Protein AF-A0A2G2IPG3-F1 (afdb_monomer_lite)

Secondary structure (DSSP, 8-state):
-PPP-HHHHHHHHHHHHHHHHHHHHHHHGGGS-S-HHHHHHHHHHHHHHHIIIIIHHHHHHHHHS--

Foldseek 3Di:
DPPQDVVQLVVQLVVVLVVLLVVQLVVCVVVFDPDVVRSVVVSCVVSVCCCVPPVNVVSVCVRPPDD

Sequence (67 aa):
MTPPNKHLIALINYFTLIPLVYFIPQWLNPYLPANPLLQVCIVVAIIVPIISYVVMPIAMTRLTKPK

pLDDT: mean 83.6, std 11.72, range [45.69, 94.12]

Structure (mmCIF, N/CA/C/O backbone):
data_AF-A0A2G2IPG3-F1
#
_entry.id   AF-A0A2G2IPG3-F1
#
loop_
_atom_site.group_PDB
_atom_site.id
_atom_site.type_symbol
_atom_site.label_atom_id
_atom_site.label_alt_id
_atom_site.label_comp_id
_atom_site.label_asym_id
_atom_site.label_entity_id
_atom_site.label_seq_id
_atom_site.pdbx_PDB_ins_code
_atom_site.Cartn_x
_atom_site.Cartn_y
_atom_site.Cartn_z
_atom_site.occupancy
_atom_site.B_iso_or_equiv
_atom_site.auth_seq_id
_atom_site.auth_comp_id
_atom_site.auth_asym_id
_atom_site.auth_atom_id
_atom_site.pdbx_PDB_model_num
ATOM 1 N N . MET A 1 1 ? -11.095 5.286 29.545 1.00 45.69 1 MET A N 1
ATOM 2 C CA . MET A 1 1 ? -11.107 5.161 28.072 1.00 45.69 1 MET A CA 1
ATOM 3 C C . MET A 1 1 ? -10.851 3.701 27.755 1.00 45.69 1 MET A C 1
ATOM 5 O O . MET A 1 1 ? -9.748 3.235 28.007 1.00 45.69 1 MET A O 1
ATOM 9 N N . THR A 1 2 ? -11.865 2.942 27.339 1.00 52.62 2 THR A N 1
ATOM 10 C CA . THR A 1 2 ? -11.640 1.575 26.855 1.00 52.62 2 THR A CA 1
ATOM 11 C C . THR A 1 2 ? -10.743 1.667 25.621 1.00 52.62 2 THR A C 1
ATOM 13 O O . THR A 1 2 ? -11.065 2.430 24.706 1.00 52.62 2 THR A O 1
ATOM 16 N N . PRO A 1 3 ? -9.587 0.986 25.597 1.00 59.84 3 PRO A N 1
ATOM 17 C CA . PRO A 1 3 ? -8.734 1.008 24.422 1.00 59.84 3 PRO A CA 1
ATOM 18 C C . PRO A 1 3 ? -9.548 0.483 23.232 1.00 59.84 3 PRO A C 1
ATOM 20 O O . PRO A 1 3 ? -10.264 -0.513 23.380 1.00 59.84 3 PRO A O 1
ATOM 23 N N . PRO A 1 4 ? -9.492 1.142 22.063 1.00 64.62 4 PRO A N 1
ATOM 24 C CA . PRO A 1 4 ? -10.169 0.632 20.883 1.00 64.62 4 PRO A CA 1
ATOM 25 C C . PRO A 1 4 ? -9.652 -0.783 20.595 1.00 64.62 4 PRO A C 1
ATOM 27 O O . PRO A 1 4 ? -8.451 -1.044 20.699 1.00 64.62 4 PRO A O 1
ATOM 30 N N . ASN A 1 5 ? -10.561 -1.712 20.283 1.00 78.69 5 ASN A N 1
ATOM 31 C CA . ASN A 1 5 ? -10.226 -3.123 20.084 1.00 78.69 5 ASN A CA 1
ATOM 32 C C . ASN A 1 5 ? -9.148 -3.266 18.997 1.00 78.69 5 ASN A C 1
ATOM 34 O O . ASN A 1 5 ? -9.433 -3.163 17.802 1.00 78.69 5 ASN A O 1
ATOM 38 N N . LYS A 1 6 ? -7.903 -3.532 19.411 1.00 77.44 6 LYS A N 1
ATOM 39 C CA . LYS A 1 6 ? -6.725 -3.622 18.530 1.00 77.44 6 LYS A CA 1
ATOM 40 C C . LYS A 1 6 ? -6.911 -4.653 17.411 1.00 77.44 6 LYS A C 1
ATOM 42 O O . LYS A 1 6 ? -6.429 -4.445 16.302 1.00 77.44 6 LYS A O 1
ATOM 4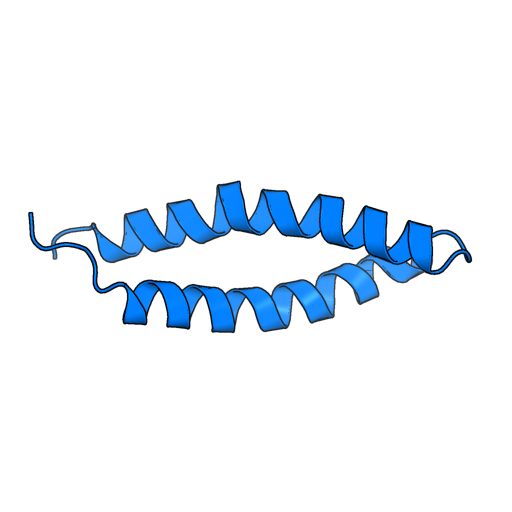7 N N . HIS A 1 7 ? -7.667 -5.718 17.679 1.00 81.88 7 HIS A N 1
ATOM 48 C CA . HIS A 1 7 ? -8.034 -6.733 16.688 1.00 81.88 7 HIS A CA 1
ATOM 49 C C . HIS A 1 7 ? -8.952 -6.192 15.582 1.00 81.88 7 HIS A C 1
ATOM 51 O O . HIS A 1 7 ? -8.758 -6.524 14.418 1.00 81.88 7 HIS A O 1
ATOM 57 N N . LEU A 1 8 ? -9.906 -5.318 15.920 1.00 81.69 8 LEU A N 1
ATOM 58 C CA . LEU A 1 8 ? -10.806 -4.681 14.951 1.00 81.69 8 LEU A CA 1
ATOM 59 C C . LEU A 1 8 ? -10.046 -3.701 14.051 1.00 81.69 8 LEU A C 1
ATOM 61 O O . LEU A 1 8 ? -10.235 -3.710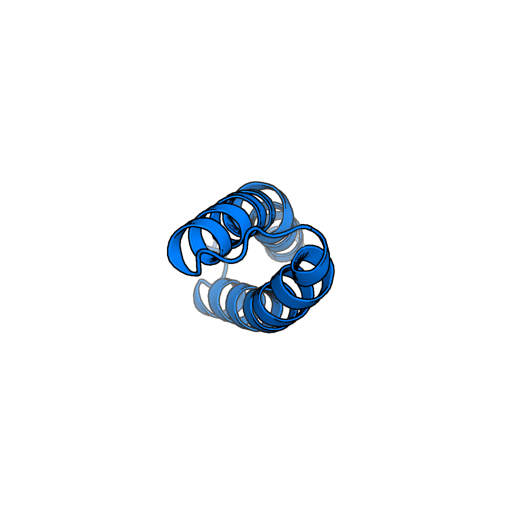 12.838 1.00 81.69 8 LEU A O 1
ATOM 65 N N . ILE A 1 9 ? -9.134 -2.912 14.632 1.00 82.88 9 ILE A N 1
ATOM 66 C CA . ILE A 1 9 ? -8.237 -2.022 13.876 1.00 82.88 9 ILE A CA 1
ATOM 67 C C . ILE A 1 9 ? -7.368 -2.837 12.912 1.00 82.88 9 ILE A C 1
ATOM 69 O O . ILE A 1 9 ? -7.265 -2.491 11.738 1.00 82.88 9 ILE A O 1
ATOM 73 N N . ALA A 1 10 ? -6.765 -3.929 13.391 1.00 83.75 10 ALA A N 1
ATOM 74 C CA . ALA A 1 10 ? -5.924 -4.792 12.568 1.00 83.75 10 ALA A CA 1
ATOM 75 C C . ALA A 1 10 ? -6.709 -5.428 11.410 1.00 83.75 10 ALA A C 1
ATOM 77 O O . ALA A 1 10 ? -6.203 -5.480 10.292 1.00 83.75 10 ALA A O 1
ATOM 78 N N . LEU A 1 11 ? -7.951 -5.850 11.659 1.00 87.69 11 LEU A N 1
ATOM 79 C CA . LEU A 1 11 ? -8.824 -6.431 10.644 1.00 87.69 11 LEU A CA 1
ATOM 80 C C . LEU A 1 11 ? -9.197 -5.406 9.564 1.00 87.69 11 LEU A C 1
ATOM 82 O O . LEU A 1 11 ? -9.042 -5.685 8.378 1.00 87.69 11 LEU A O 1
ATOM 86 N N . ILE A 1 12 ? -9.603 -4.196 9.960 1.00 84.69 12 ILE A N 1
ATOM 87 C CA . ILE A 1 12 ? -9.892 -3.099 9.021 1.00 84.69 12 ILE A CA 1
ATOM 88 C C . ILE A 1 12 ? -8.650 -2.751 8.200 1.00 84.69 12 ILE A C 1
ATOM 90 O O . ILE A 1 12 ? -8.740 -2.602 6.982 1.00 84.69 12 ILE A O 1
ATOM 94 N N . ASN A 1 13 ? -7.485 -2.657 8.845 1.00 85.75 13 ASN A N 1
ATOM 95 C CA . ASN A 1 13 ? -6.238 -2.358 8.155 1.00 85.75 13 ASN A CA 1
ATOM 96 C C . ASN A 1 13 ? -5.881 -3.451 7.140 1.00 85.75 13 ASN A C 1
ATOM 98 O O . ASN A 1 13 ? -5.567 -3.134 6.002 1.00 85.75 13 ASN A O 1
ATOM 102 N N . TYR A 1 14 ? -5.993 -4.728 7.511 1.00 87.69 14 TYR A N 1
ATOM 103 C CA . TYR A 1 14 ? -5.723 -5.855 6.615 1.00 87.69 14 TYR A CA 1
ATOM 104 C C . TYR A 1 14 ? -6.628 -5.834 5.376 1.00 87.69 14 TYR A C 1
ATOM 106 O O . TYR A 1 14 ? -6.136 -5.862 4.248 1.00 87.69 14 TYR A O 1
ATOM 114 N N . PHE A 1 15 ? -7.942 -5.688 5.574 1.00 90.81 15 PHE A N 1
ATOM 115 C CA . PHE A 1 15 ? -8.898 -5.619 4.467 1.00 90.81 15 PHE A CA 1
ATOM 116 C C . PHE A 1 15 ? -8.767 -4.356 3.616 1.00 90.81 15 PHE A C 1
ATOM 118 O O . PHE A 1 15 ? -9.145 -4.387 2.452 1.00 90.81 15 PHE A O 1
ATOM 125 N N . THR A 1 16 ? -8.231 -3.261 4.159 1.00 87.50 16 THR A N 1
ATOM 126 C CA . THR A 1 16 ? -7.975 -2.035 3.385 1.00 87.50 16 THR A CA 1
ATOM 127 C C . THR A 1 16 ? -6.650 -2.109 2.629 1.00 87.50 16 THR A C 1
ATOM 129 O O . THR A 1 16 ? -6.554 -1.646 1.495 1.00 87.50 16 THR A O 1
ATOM 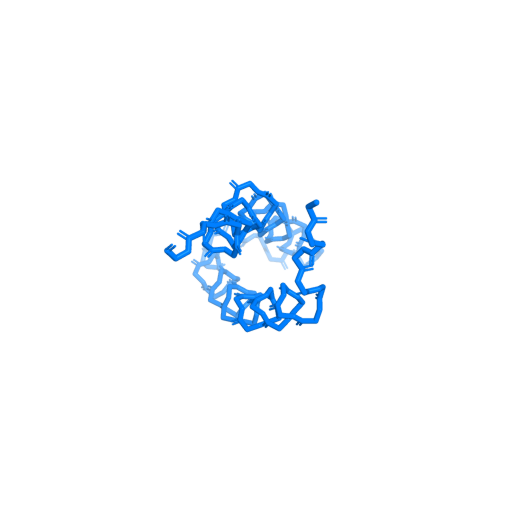132 N N . LEU A 1 17 ? -5.630 -2.722 3.235 1.00 88.75 17 LEU A N 1
ATOM 133 C CA . LEU A 1 17 ? -4.305 -2.896 2.651 1.00 88.75 17 LEU A CA 1
ATOM 134 C C . LEU A 1 17 ? -4.383 -3.749 1.384 1.00 88.75 17 LEU A C 1
ATOM 136 O O . LEU A 1 17 ? -3.845 -3.329 0.370 1.00 88.75 17 LEU A O 1
ATOM 140 N N . ILE A 1 18 ? -5.075 -4.895 1.418 1.00 91.19 18 ILE A N 1
ATOM 141 C CA . ILE A 1 18 ? -5.174 -5.838 0.284 1.00 91.19 18 ILE A CA 1
ATOM 142 C C . ILE A 1 18 ? -5.600 -5.167 -1.036 1.00 91.19 18 ILE A C 1
ATOM 144 O O . ILE A 1 18 ? -4.852 -5.266 -2.010 1.00 91.19 18 ILE A O 1
ATOM 148 N N . PRO A 1 19 ? -6.760 -4.489 -1.122 1.00 90.12 19 PRO A N 1
ATOM 149 C CA . PRO A 1 19 ? -7.169 -3.843 -2.360 1.00 90.12 19 PRO A CA 1
ATOM 150 C C . PRO A 1 19 ? -6.206 -2.714 -2.728 1.00 90.12 19 PRO A C 1
ATOM 152 O O . PRO A 1 19 ? -5.832 -2.590 -3.890 1.00 90.12 19 PRO A O 1
ATOM 155 N N . LEU A 1 20 ? -5.738 -1.928 -1.756 1.00 88.75 20 LEU A N 1
ATOM 156 C CA . LEU A 1 20 ? -4.829 -0.818 -2.025 1.00 88.75 20 LEU A CA 1
ATOM 157 C C . LEU A 1 20 ? -3.514 -1.295 -2.667 1.00 88.75 20 LEU A C 1
ATOM 159 O O . LEU A 1 20 ? -3.092 -0.748 -3.682 1.00 88.75 20 LEU A O 1
ATOM 163 N N . VAL A 1 21 ? -2.886 -2.340 -2.120 1.00 90.88 21 VAL A N 1
ATOM 164 C CA . VAL A 1 21 ? -1.629 -2.887 -2.657 1.00 90.88 21 VAL A CA 1
ATOM 165 C C . VAL A 1 21 ? -1.817 -3.622 -3.979 1.00 90.88 21 VAL A C 1
ATOM 167 O O . VAL A 1 21 ? -0.847 -3.778 -4.708 1.00 90.88 21 VAL A O 1
ATOM 170 N N . TYR A 1 22 ? -3.031 -4.066 -4.303 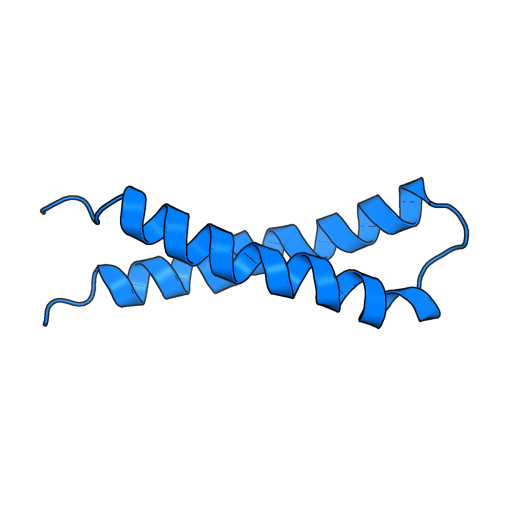1.00 90.81 22 TYR A N 1
ATOM 171 C CA . TYR A 1 22 ? -3.333 -4.709 -5.580 1.00 90.81 22 TYR A CA 1
ATOM 172 C C . TYR A 1 22 ? -3.583 -3.674 -6.690 1.00 90.81 22 TYR A C 1
ATOM 174 O O . TYR A 1 22 ? -2.971 -3.738 -7.755 1.00 90.81 22 TYR A O 1
ATOM 182 N N . PHE A 1 23 ? -4.423 -2.669 -6.422 1.00 91.44 23 PHE A N 1
ATOM 183 C CA . PHE A 1 23 ? -4.840 -1.690 -7.429 1.00 91.44 23 PHE A CA 1
ATOM 184 C C . PHE A 1 23 ? -3.779 -0.627 -7.731 1.00 91.44 23 PHE A C 1
ATOM 186 O O . PHE A 1 23 ? -3.587 -0.275 -8.894 1.00 91.44 23 PHE A O 1
ATOM 193 N N . ILE A 1 24 ? -3.075 -0.113 -6.715 1.00 90.56 24 ILE A N 1
ATOM 194 C CA . ILE A 1 24 ? -2.105 0.982 -6.890 1.00 90.56 24 ILE A CA 1
ATOM 195 C C . ILE A 1 24 ? -0.974 0.615 -7.870 1.00 90.56 24 ILE A C 1
ATOM 197 O O . ILE A 1 24 ? -0.752 1.382 -8.809 1.00 90.56 24 ILE A O 1
ATOM 201 N N . PRO A 1 25 ? -0.278 -0.533 -7.737 1.00 88.62 25 PRO A N 1
ATOM 202 C CA . PRO A 1 25 ? 0.753 -0.901 -8.700 1.00 88.62 25 PRO A CA 1
ATOM 203 C C . PRO A 1 25 ? 0.205 -1.154 -10.105 1.00 88.62 25 PRO A C 1
ATOM 205 O O . PRO A 1 25 ? 0.876 -0.784 -11.061 1.00 88.62 25 PRO A O 1
ATOM 208 N N . GLN A 1 26 ? -0.996 -1.727 -10.259 1.00 90.00 26 GLN A N 1
ATOM 209 C CA . GLN A 1 26 ? -1.617 -1.897 -11.582 1.00 90.00 26 GLN A CA 1
ATOM 210 C C . GLN A 1 26 ? -1.900 -0.556 -12.258 1.00 90.00 26 GLN A C 1
ATOM 212 O O . GLN A 1 26 ? -1.651 -0.405 -13.452 1.00 90.00 26 GLN A O 1
ATOM 217 N N . TRP A 1 27 ? -2.389 0.418 -11.494 1.00 90.25 27 TRP A N 1
ATOM 218 C CA . TRP A 1 27 ? -2.705 1.743 -12.008 1.00 90.25 27 TRP A CA 1
ATOM 219 C C . TRP A 1 27 ? -1.452 2.559 -12.345 1.00 90.25 27 TRP A C 1
ATOM 221 O O . TRP A 1 27 ? -1.437 3.301 -13.324 1.00 90.25 27 TRP A O 1
ATOM 231 N N . LEU A 1 28 ? -0.379 2.384 -11.568 1.00 88.81 28 LEU A N 1
ATOM 232 C CA . LEU A 1 28 ? 0.892 3.074 -11.779 1.00 88.81 28 LEU A CA 1
ATOM 233 C C . LEU A 1 28 ? 1.800 2.392 -12.807 1.00 88.81 28 LEU A C 1
ATOM 235 O O . LEU A 1 28 ? 2.650 3.071 -13.365 1.00 88.81 28 LEU A O 1
ATOM 239 N N . ASN A 1 29 ? 1.624 1.096 -13.091 1.00 86.31 29 ASN A N 1
ATOM 240 C CA . ASN A 1 29 ? 2.438 0.323 -14.042 1.00 86.31 29 ASN A CA 1
ATOM 241 C C . ASN A 1 29 ? 2.773 1.060 -15.360 1.00 86.31 29 ASN A C 1
ATOM 243 O O . ASN A 1 29 ? 3.953 1.128 -15.694 1.00 86.31 29 ASN A O 1
ATOM 247 N N . PRO A 1 30 ? 1.815 1.695 -16.071 1.00 87.69 30 PRO A N 1
ATOM 248 C CA . PRO A 1 30 ? 2.122 2.424 -17.309 1.00 87.69 30 PRO A CA 1
ATOM 249 C C . PRO A 1 30 ? 3.058 3.635 -17.137 1.00 87.69 30 PRO A C 1
ATOM 251 O O . PRO A 1 30 ? 3.598 4.126 -18.124 1.00 87.69 30 PRO A O 1
ATOM 254 N N . TYR A 1 31 ? 3.256 4.120 -15.910 1.00 86.75 31 TYR A N 1
ATOM 255 C CA . TYR A 1 31 ? 4.112 5.262 -15.577 1.00 86.75 31 TYR A CA 1
ATOM 256 C C . TYR A 1 31 ? 5.417 4.855 -14.878 1.00 86.75 31 TYR A C 1
ATOM 258 O O . TYR A 1 31 ? 6.231 5.720 -14.551 1.00 86.75 31 TYR A O 1
ATOM 266 N N . LEU A 1 32 ? 5.614 3.563 -14.600 1.00 85.56 32 LEU A N 1
ATOM 267 C CA . LEU A 1 32 ? 6.753 3.082 -13.825 1.00 85.56 32 LEU A CA 1
ATOM 268 C C . LEU A 1 32 ? 7.939 2.708 -14.729 1.00 85.56 32 LEU A C 1
ATOM 270 O O . LEU A 1 32 ? 7.758 2.222 -15.845 1.00 85.56 32 LEU A O 1
ATOM 274 N N . PRO A 1 33 ? 9.178 2.918 -14.251 1.00 86.69 33 PRO A N 1
ATOM 275 C CA . PRO A 1 33 ? 10.374 2.512 -14.978 1.00 86.69 33 PRO A CA 1
ATOM 276 C C . PRO A 1 33 ? 10.491 0.982 -15.039 1.00 86.69 33 PRO A C 1
ATOM 278 O O . PRO A 1 33 ? 10.078 0.284 -14.118 1.00 86.69 33 PRO A O 1
ATOM 281 N N . ALA A 1 34 ? 11.159 0.462 -16.074 1.00 87.62 34 ALA A N 1
ATOM 282 C CA . ALA A 1 34 ? 11.368 -0.979 -16.273 1.00 87.62 34 ALA A CA 1
ATOM 283 C C . ALA A 1 34 ? 12.192 -1.667 -15.162 1.00 87.62 34 ALA A C 1
ATOM 285 O O . ALA A 1 34 ? 12.276 -2.893 -15.121 1.00 87.62 34 ALA A O 1
ATOM 286 N N . ASN A 1 35 ? 12.829 -0.894 -14.274 1.00 92.88 35 ASN A N 1
ATOM 287 C CA . ASN A 1 35 ? 13.598 -1.439 -13.163 1.00 92.88 35 ASN A CA 1
ATOM 288 C C . ASN A 1 35 ? 12.656 -1.863 -12.014 1.00 92.88 35 ASN A C 1
ATOM 290 O O . ASN A 1 35 ? 12.052 -0.991 -11.378 1.00 92.88 35 ASN A O 1
ATOM 294 N N . PRO A 1 36 ? 12.584 -3.164 -11.678 1.00 88.50 36 PRO A N 1
ATOM 295 C CA . PRO A 1 36 ? 11.642 -3.682 -10.687 1.00 88.50 36 PRO A CA 1
ATOM 296 C C . PRO A 1 36 ? 11.873 -3.121 -9.277 1.00 88.50 36 PRO A C 1
ATOM 298 O O . PRO A 1 36 ? 10.915 -2.921 -8.534 1.00 88.50 36 PRO A O 1
ATOM 301 N N . LEU A 1 37 ? 13.119 -2.811 -8.899 1.00 92.56 37 LEU A N 1
ATOM 302 C CA . LEU A 1 37 ? 13.408 -2.226 -7.583 1.00 92.56 37 LEU A CA 1
ATOM 303 C C . LEU A 1 37 ? 12.838 -0.811 -7.465 1.00 92.56 37 LEU A C 1
ATOM 305 O O . LEU A 1 37 ? 12.202 -0.480 -6.466 1.00 92.56 37 LEU A O 1
ATOM 309 N N . LEU A 1 38 ? 13.019 0.012 -8.502 1.00 91.31 38 LEU A N 1
ATOM 310 C CA . LEU A 1 38 ? 12.457 1.364 -8.535 1.00 91.31 38 LEU A CA 1
ATOM 311 C C . LEU A 1 38 ? 10.929 1.326 -8.561 1.00 91.31 38 LEU A C 1
ATOM 313 O O . LEU A 1 38 ? 10.292 2.130 -7.884 1.00 91.31 38 LEU A O 1
ATOM 317 N N . GLN A 1 39 ? 10.350 0.362 -9.278 1.00 91.56 39 GLN A N 1
ATOM 318 C CA . GLN A 1 39 ? 8.910 0.147 -9.315 1.00 91.56 39 GLN A CA 1
ATOM 319 C C . GLN A 1 39 ? 8.338 -0.090 -7.910 1.00 91.56 39 GLN A C 1
ATOM 321 O O . GLN A 1 39 ? 7.412 0.605 -7.493 1.00 91.56 39 GLN A O 1
ATOM 326 N N . VAL A 1 40 ? 8.929 -1.022 -7.154 1.00 91.81 40 VAL A N 1
ATOM 327 C CA . VAL A 1 40 ? 8.511 -1.324 -5.778 1.00 91.81 40 VAL A CA 1
ATOM 328 C C . VAL A 1 40 ? 8.716 -0.116 -4.864 1.00 91.81 40 VAL A C 1
ATOM 330 O O . VAL A 1 40 ? 7.803 0.231 -4.118 1.00 91.81 40 VAL A O 1
ATOM 333 N N . CYS A 1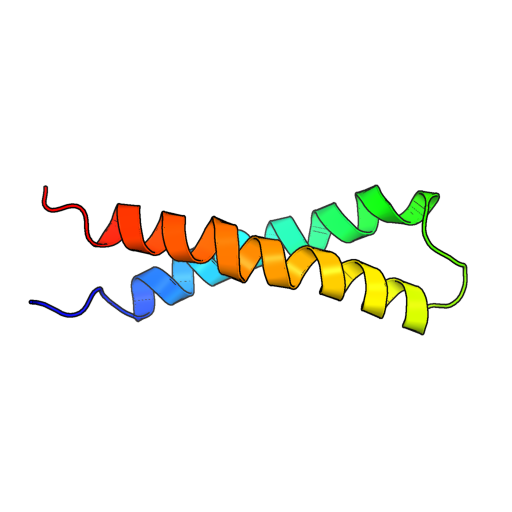 41 ? 9.859 0.571 -4.948 1.00 94.12 41 CYS A N 1
ATOM 334 C CA . CYS A 1 41 ? 10.127 1.760 -4.136 1.00 94.12 41 CYS A CA 1
ATOM 335 C C . CYS A 1 41 ? 9.078 2.861 -4.343 1.00 94.12 41 CYS A C 1
ATOM 337 O O . CYS A 1 41 ? 8.577 3.408 -3.363 1.00 94.12 41 CYS A O 1
ATOM 339 N N . ILE A 1 42 ? 8.708 3.161 -5.592 1.00 92.88 42 ILE A N 1
ATOM 340 C CA . ILE A 1 42 ? 7.708 4.193 -5.914 1.00 92.88 42 ILE A CA 1
ATOM 341 C C . ILE A 1 42 ? 6.323 3.782 -5.404 1.00 92.88 42 ILE A C 1
ATOM 343 O O . ILE A 1 42 ? 5.632 4.575 -4.766 1.00 92.88 42 ILE A O 1
ATOM 347 N N . VAL A 1 43 ? 5.928 2.531 -5.642 1.00 92.62 43 VAL A N 1
ATOM 348 C CA . VAL A 1 43 ? 4.630 2.002 -5.202 1.00 92.62 43 VAL A CA 1
ATOM 349 C C . VAL A 1 43 ? 4.513 2.046 -3.676 1.00 92.62 43 VAL A C 1
ATOM 351 O O . VAL A 1 43 ? 3.516 2.539 -3.146 1.00 92.62 43 VAL A O 1
ATOM 354 N N . VAL A 1 44 ? 5.545 1.602 -2.953 1.00 93.00 44 VAL A N 1
ATOM 355 C CA . VAL A 1 44 ? 5.585 1.647 -1.484 1.00 93.00 44 VAL A CA 1
ATOM 356 C C . VAL A 1 44 ? 5.581 3.091 -0.978 1.00 93.00 44 VAL A C 1
ATOM 358 O O . VAL A 1 44 ? 4.836 3.398 -0.046 1.00 93.00 44 VAL A O 1
ATOM 361 N N . ALA A 1 45 ? 6.331 3.996 -1.616 1.00 93.88 45 ALA A N 1
ATOM 362 C CA . ALA A 1 45 ? 6.366 5.414 -1.257 1.00 93.88 45 ALA A CA 1
ATOM 363 C C . ALA A 1 45 ? 4.996 6.105 -1.370 1.00 93.88 45 ALA A C 1
ATOM 365 O O . ALA A 1 45 ? 4.755 7.079 -0.664 1.00 93.88 45 ALA A O 1
ATOM 366 N N . ILE A 1 46 ? 4.089 5.594 -2.207 1.00 91.88 46 ILE A N 1
ATOM 367 C CA . ILE A 1 46 ? 2.715 6.098 -2.351 1.00 91.88 46 ILE A CA 1
ATOM 368 C C . ILE A 1 46 ? 1.760 5.401 -1.373 1.00 91.88 46 ILE A C 1
ATOM 370 O O . ILE A 1 46 ? 0.943 6.052 -0.723 1.00 91.88 46 ILE A O 1
ATOM 374 N N . ILE A 1 47 ? 1.864 4.081 -1.221 1.00 91.62 47 ILE A N 1
ATOM 375 C CA . ILE A 1 47 ? 0.965 3.293 -0.363 1.00 91.62 47 ILE A CA 1
ATOM 376 C C . ILE A 1 47 ? 1.135 3.637 1.122 1.00 91.62 47 ILE A C 1
ATOM 378 O O . ILE A 1 47 ? 0.144 3.795 1.839 1.00 91.62 47 ILE A O 1
ATOM 382 N N . VAL A 1 48 ? 2.375 3.768 1.597 1.00 92.00 48 VAL A N 1
ATOM 383 C CA . VAL A 1 48 ? 2.683 4.024 3.014 1.00 92.00 48 VAL A CA 1
ATOM 384 C C . VAL A 1 48 ? 2.030 5.309 3.547 1.00 92.00 48 VAL A C 1
ATOM 386 O O . VAL A 1 48 ? 1.375 5.228 4.595 1.00 92.00 48 VAL A O 1
ATOM 389 N N . PRO A 1 49 ? 2.137 6.478 2.880 1.00 92.38 49 PRO A N 1
ATOM 390 C CA . PRO A 1 49 ? 1.468 7.686 3.348 1.00 92.38 49 PRO A CA 1
ATOM 391 C C . PRO A 1 49 ? -0.056 7.585 3.257 1.00 92.38 49 PRO A C 1
ATOM 393 O O . PRO A 1 49 ? -0.731 8.049 4.172 1.00 92.38 49 PRO A O 1
ATOM 396 N N . ILE A 1 50 ? -0.619 6.924 2.239 1.00 90.50 50 ILE A N 1
ATOM 397 C CA . ILE A 1 50 ? -2.073 6.705 2.160 1.00 90.50 50 ILE A CA 1
ATOM 398 C C . ILE A 1 50 ? -2.561 5.923 3.385 1.00 90.50 50 ILE A C 1
ATOM 400 O O . ILE A 1 50 ? -3.530 6.309 4.037 1.00 90.50 50 ILE A O 1
ATOM 404 N N . ILE A 1 51 ? -1.874 4.849 3.762 1.00 87.94 51 ILE A N 1
ATOM 405 C CA . ILE A 1 51 ? -2.299 4.052 4.917 1.00 87.94 51 ILE A CA 1
ATOM 406 C C . ILE A 1 51 ? -2.093 4.802 6.228 1.00 87.94 51 ILE A C 1
ATOM 408 O O . ILE A 1 51 ? -2.987 4.817 7.077 1.00 87.94 51 ILE A O 1
ATOM 412 N N . SER A 1 52 ? -0.945 5.456 6.382 1.00 88.31 52 SER A N 1
ATOM 413 C CA . SER A 1 52 ? -0.586 6.124 7.634 1.00 88.31 52 SER A CA 1
ATOM 414 C C . SER A 1 52 ? -1.410 7.387 7.889 1.00 88.31 52 SER A C 1
ATOM 416 O O . SER A 1 52 ? -1.807 7.623 9.027 1.00 88.31 52 SER A O 1
ATOM 418 N N . TYR A 1 53 ? -1.707 8.169 6.847 1.00 88.44 53 TYR A N 1
ATOM 419 C CA . TYR A 1 53 ? -2.364 9.476 6.969 1.00 88.44 53 TYR A CA 1
ATOM 420 C C . TYR A 1 53 ? -3.825 9.503 6.522 1.00 88.44 53 TYR A C 1
ATOM 422 O O . TYR A 1 53 ? -4.520 10.466 6.834 1.00 88.44 53 TYR A O 1
ATOM 430 N N . VAL A 1 54 ? -4.321 8.480 5.821 1.00 87.19 54 VAL A N 1
ATOM 431 C CA . VAL A 1 54 ? -5.732 8.412 5.403 1.00 87.19 54 VAL A CA 1
ATOM 432 C C . VAL A 1 54 ? -6.435 7.255 6.103 1.00 87.19 54 VAL A C 1
ATOM 434 O O . VAL A 1 54 ? -7.389 7.474 6.846 1.00 87.19 54 VAL A O 1
ATOM 437 N N . VAL A 1 55 ? -5.950 6.023 5.939 1.00 85.00 55 VAL A N 1
ATOM 438 C CA . VAL A 1 55 ? -6.655 4.826 6.434 1.00 85.00 55 VAL A CA 1
ATOM 439 C C . VAL A 1 55 ? -6.665 4.748 7.960 1.00 85.00 55 VAL A C 1
ATOM 441 O O . VAL A 1 55 ? -7.736 4.625 8.554 1.00 85.00 55 VAL A O 1
ATOM 444 N N . MET A 1 56 ? -5.501 4.840 8.610 1.00 83.75 56 MET A N 1
ATOM 445 C CA . MET A 1 56 ? -5.408 4.775 10.071 1.00 83.75 56 MET A CA 1
ATOM 446 C C . MET A 1 56 ? -6.215 5.865 10.791 1.00 83.75 56 MET A C 1
ATOM 448 O O . MET A 1 56 ? -6.983 5.502 11.685 1.00 83.75 56 MET A O 1
ATOM 452 N N . PRO A 1 57 ? -6.128 7.162 10.432 1.00 83.38 57 PRO A N 1
ATOM 453 C CA . PRO A 1 57 ? -6.930 8.179 11.104 1.00 83.38 57 PRO A CA 1
ATOM 454 C C . PRO A 1 57 ? -8.428 7.980 10.874 1.00 83.38 57 PRO A C 1
ATOM 456 O O . PRO A 1 57 ? -9.184 8.080 11.835 1.00 83.38 57 PRO A O 1
ATOM 459 N N . ILE A 1 58 ? -8.872 7.603 9.666 1.00 83.62 58 ILE A N 1
ATOM 460 C CA . ILE A 1 58 ? -10.289 7.288 9.417 1.00 83.62 58 ILE A CA 1
ATOM 461 C C . ILE A 1 58 ? -10.741 6.113 10.287 1.00 83.62 58 ILE A C 1
ATOM 463 O O . ILE A 1 58 ? -11.786 6.199 10.933 1.00 83.62 58 ILE A O 1
ATOM 467 N N . ALA A 1 59 ? -9.967 5.027 10.327 1.00 81.88 59 ALA A N 1
ATOM 468 C CA . ALA A 1 59 ? -10.278 3.861 11.145 1.00 81.88 59 ALA A CA 1
ATOM 469 C C . ALA A 1 59 ? -10.367 4.241 12.628 1.00 81.88 59 ALA A C 1
ATOM 471 O O . ALA A 1 59 ? -11.334 3.878 13.295 1.00 81.88 59 ALA A O 1
ATOM 472 N N . MET A 1 60 ? -9.416 5.035 13.126 1.00 81.12 60 MET A N 1
ATOM 473 C CA . MET A 1 60 ? -9.445 5.549 14.491 1.00 81.12 60 MET A CA 1
ATOM 474 C C . MET A 1 60 ? -10.692 6.395 14.735 1.00 81.12 60 MET A C 1
ATOM 476 O O . MET A 1 60 ? -11.446 6.054 15.635 1.00 81.12 60 MET A O 1
ATOM 480 N N . THR A 1 61 ? -10.990 7.404 13.909 1.00 78.75 61 THR A N 1
ATOM 481 C CA . THR A 1 61 ? -12.188 8.251 14.051 1.00 78.75 61 THR A CA 1
ATOM 482 C C . THR A 1 61 ? -13.489 7.448 14.020 1.00 78.75 61 THR A C 1
ATOM 484 O O . THR A 1 61 ? -14.423 7.765 14.751 1.00 78.75 61 THR A O 1
ATOM 487 N N . ARG A 1 62 ? -13.583 6.406 13.186 1.00 75.19 62 ARG A N 1
ATOM 488 C CA . ARG A 1 62 ? -14.775 5.546 13.092 1.00 75.19 62 ARG A CA 1
ATOM 489 C C . ARG A 1 62 ? -14.936 4.628 14.302 1.00 75.19 62 ARG A C 1
ATOM 491 O O . ARG A 1 62 ? -16.069 4.329 14.664 1.00 75.19 62 ARG A O 1
ATOM 498 N N . LEU A 1 63 ? -13.835 4.197 14.913 1.00 71.44 63 LEU A N 1
ATOM 499 C CA . LEU A 1 63 ? -13.833 3.282 16.056 1.00 71.44 63 LEU A CA 1
ATOM 500 C C . LEU A 1 63 ? -13.896 3.994 17.414 1.00 71.44 63 LEU A C 1
ATOM 502 O O . LEU A 1 63 ? -14.406 3.408 18.363 1.00 71.44 63 LEU A O 1
ATOM 506 N N . THR A 1 64 ? -13.392 5.227 17.532 1.00 66.94 64 THR A N 1
ATOM 507 C CA . THR A 1 64 ? -13.507 6.034 18.760 1.00 66.94 64 THR A CA 1
ATOM 508 C C . THR A 1 64 ? -14.773 6.869 18.823 1.00 66.94 64 THR A C 1
ATOM 510 O O . THR A 1 64 ? -15.044 7.418 19.888 1.00 66.94 64 THR A O 1
ATOM 513 N N . LYS A 1 65 ? -15.562 6.969 17.742 1.00 53.78 65 LYS A N 1
ATOM 514 C CA . LYS A 1 65 ? -16.853 7.659 17.799 1.00 53.78 65 LYS A CA 1
ATOM 515 C C . LYS A 1 65 ? -17.749 6.928 18.813 1.00 53.78 65 LYS A C 1
ATOM 517 O O . LYS A 1 65 ? -18.104 5.775 18.555 1.00 53.78 65 LYS A O 1
ATOM 522 N N . PRO A 1 66 ? -18.093 7.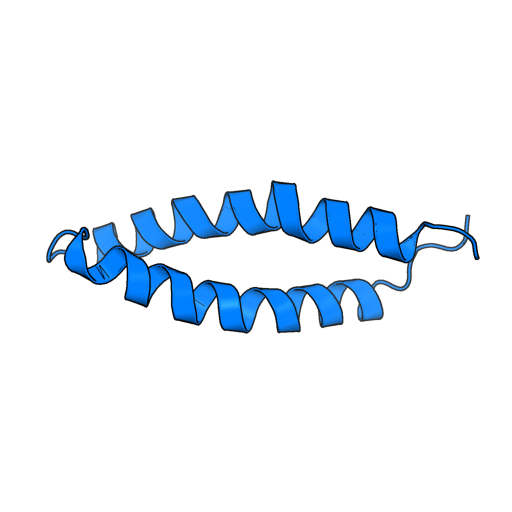542 19.962 1.00 48.25 66 PRO A N 1
ATOM 523 C CA . PRO A 1 66 ? -19.091 6.961 20.841 1.00 48.25 66 PRO A CA 1
ATOM 524 C C . PRO A 1 66 ? -20.409 6.922 20.063 1.00 48.25 66 PRO A C 1
ATOM 526 O O . PRO A 1 66 ? -20.726 7.869 19.336 1.00 48.25 66 PRO A O 1
ATOM 529 N N . LYS A 1 67 ? -21.099 5.782 20.145 1.00 48.78 67 LYS A N 1
ATOM 530 C CA . LYS A 1 67 ? -22.477 5.645 19.665 1.00 48.78 67 LYS A CA 1
ATOM 531 C C . LYS A 1 67 ? -23.362 6.716 20.291 1.00 48.78 67 LYS A C 1
ATOM 533 O O . LYS A 1 67 ? -23.183 6.959 21.505 1.00 48.78 67 LYS A O 1
#

Radius of gyration: 15.11 Å; chains: 1; bounding box: 36×16×45 Å